Protein AF-A0A6N2EC19-F1 (afdb_monomer_lite)

Sequence (184 aa):
MAGMSASVASRMTTCVSGWARFDCTISSCHVCLATILARQAGVKVGLCNMWMLRVADLFFVVFHTAFVLFSITGFLFPRLRKANLIALLLTAASWFGLGLRYGLGFCPLTEWHWQVLHAMGERGLPRSYIQYLFERILGLSLPAASIDILVGVAFGLSLILSVSLNLRDYRRRKDSRPDSRHSD

Foldseek 3Di:
DDDDDDDDPDDPDDDPDPPPDPPPDPVVVVVVVVVVVVVVVVVVVVVVLLVVLVVLLVCLLVVVVVLLVCLLCQLVDPVRLVVSLVSLVVQVCQQVVCCVPVNRRDDVSVVVNVVSCVVVVDDDDDPAPVQVSCCVPVVDRDDRVVSSVVSVVSSVVSNVSSVVSVVVVVVVVVVPDPPPPPDD

pLDDT: mean 74.96, std 17.03, range [34.03, 93.25]

Radius of gyration: 32.18 Å; chains: 1; bounding box: 82×32×126 Å

Secondary structure (DSSP, 8-state):
-----------SSSSS--SS-----THHHHHHHHHHHHHHHHH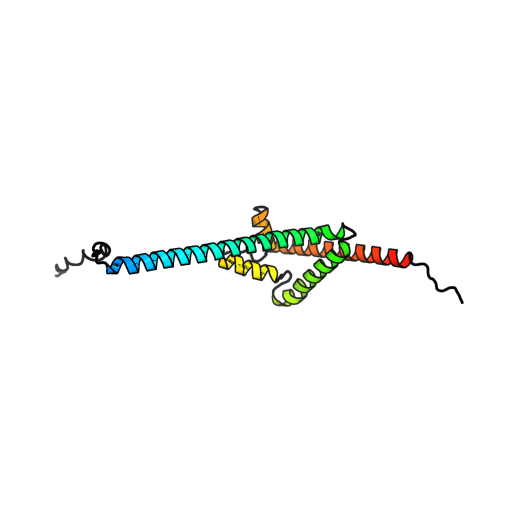HHHHHHHHHHHHHHHHHHHHHHHHHHHHHHTTTSTTTHHHHHHHHHHHHHHHHHTHHHH-TT--HHHHHHHHHHHHTT-----S-HHHHHHHHHH-----HHHHHHHHHHHHHHHHHHHHHHHHHHHHHHHHTS-------

Structure (mmCIF, N/CA/C/O backbone):
data_AF-A0A6N2EC19-F1
#
_entry.id   AF-A0A6N2EC19-F1
#
loop_
_atom_site.group_PDB
_atom_site.id
_atom_site.type_symbol
_atom_site.label_atom_id
_atom_site.label_alt_id
_atom_site.label_comp_id
_atom_site.label_asym_id
_atom_site.label_entity_id
_atom_site.label_seq_id
_atom_site.pdbx_PDB_ins_code
_atom_site.Cartn_x
_atom_site.Cartn_y
_atom_site.Cartn_z
_atom_site.occupancy
_a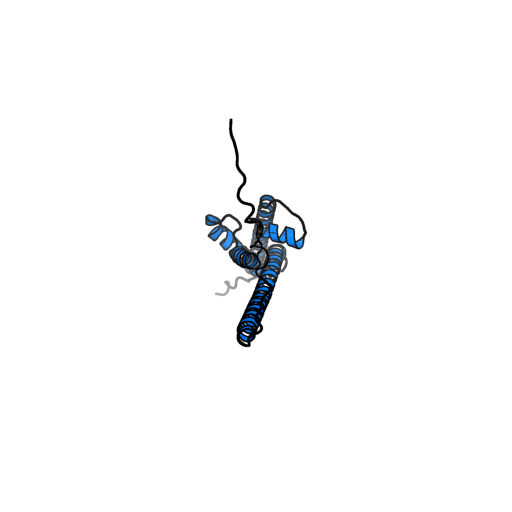tom_site.B_iso_or_equiv
_atom_site.auth_seq_id
_atom_site.auth_comp_id
_atom_site.auth_asym_id
_atom_site.auth_atom_id
_atom_site.pdbx_PDB_model_num
ATOM 1 N N . MET A 1 1 ? -29.731 16.813 77.861 1.00 37.16 1 MET A N 1
ATOM 2 C CA . MET A 1 1 ? -29.328 17.621 76.689 1.00 37.16 1 MET A CA 1
ATOM 3 C C . MET A 1 1 ? -29.469 16.706 75.479 1.00 37.16 1 MET A C 1
ATOM 5 O O . MET A 1 1 ? -28.730 15.741 75.400 1.00 37.16 1 MET A O 1
ATOM 9 N N . ALA A 1 2 ? -30.652 16.687 74.856 1.00 37.06 2 ALA A N 1
ATOM 10 C CA . ALA A 1 2 ? -30.967 17.417 73.613 1.00 37.06 2 ALA A CA 1
ATOM 11 C C . ALA A 1 2 ? -30.140 16.873 72.431 1.00 37.06 2 ALA A C 1
ATOM 13 O O . ALA A 1 2 ? -28.924 16.909 72.499 1.00 37.06 2 ALA A O 1
ATOM 14 N N . GLY A 1 3 ? -30.683 16.356 71.333 1.00 34.03 3 GLY A N 1
ATOM 15 C CA . GLY A 1 3 ? -32.045 16.247 70.815 1.00 34.03 3 GLY A CA 1
ATOM 16 C C . GLY A 1 3 ? -31.939 15.886 69.323 1.00 34.03 3 GLY A C 1
ATOM 17 O O . GLY A 1 3 ? -30.902 16.153 68.731 1.00 34.03 3 GLY A O 1
ATOM 18 N N . MET A 1 4 ? -32.972 15.260 68.749 1.00 41.53 4 MET A N 1
ATOM 19 C CA . MET A 1 4 ? -33.320 15.182 67.309 1.00 41.53 4 MET A CA 1
ATOM 20 C C . MET A 1 4 ? -34.495 14.190 67.214 1.00 41.53 4 MET A C 1
ATOM 22 O O . MET A 1 4 ? -34.303 12.983 67.192 1.00 41.53 4 MET A O 1
ATOM 26 N N . SER A 1 5 ? -35.708 14.609 67.573 1.00 43.50 5 SER A N 1
ATOM 27 C CA . SER A 1 5 ? -36.715 15.263 66.720 1.00 43.50 5 SER A CA 1
ATOM 28 C C . SER A 1 5 ? -37.176 14.398 65.542 1.00 43.50 5 SER A C 1
ATOM 30 O O . SER A 1 5 ? -36.499 14.268 64.525 1.00 43.50 5 SER A O 1
ATOM 32 N N . ALA A 1 6 ? -38.370 13.835 65.715 1.00 44.28 6 ALA A N 1
ATOM 33 C CA . ALA A 1 6 ? -39.206 13.282 64.668 1.00 44.28 6 ALA A CA 1
ATOM 34 C C . ALA A 1 6 ? -39.614 14.379 63.674 1.00 44.28 6 ALA A C 1
ATOM 36 O O . ALA A 1 6 ? -40.164 15.394 64.084 1.00 44.28 6 ALA A O 1
ATOM 37 N N . SER A 1 7 ? -39.394 14.159 62.380 1.00 42.06 7 SER A N 1
ATOM 38 C CA . SER A 1 7 ? -40.278 14.594 61.289 1.00 42.06 7 SER A CA 1
ATOM 39 C C . SER A 1 7 ? -39.705 14.087 59.963 1.00 42.06 7 SER A C 1
ATOM 41 O O . SER A 1 7 ? -38.501 13.893 59.833 1.00 42.06 7 SER A O 1
ATOM 43 N N . VAL A 1 8 ? -40.566 13.925 58.962 1.00 44.31 8 VAL A N 1
ATOM 44 C CA . VAL A 1 8 ? -40.273 13.467 57.589 1.00 44.31 8 VAL A CA 1
ATOM 45 C C . VAL A 1 8 ? -40.263 11.941 57.402 1.00 44.31 8 VAL A C 1
ATOM 47 O O . VAL A 1 8 ? -39.528 11.368 56.604 1.00 44.31 8 VAL A O 1
ATOM 50 N N . ALA A 1 9 ? -41.254 11.283 58.004 1.00 43.69 9 ALA A N 1
ATOM 51 C CA . ALA A 1 9 ? -42.070 10.364 57.215 1.00 43.69 9 ALA A CA 1
ATOM 52 C C . ALA A 1 9 ? -42.825 11.189 56.153 1.00 43.69 9 ALA A C 1
ATOM 54 O O . ALA A 1 9 ? -43.885 11.724 56.445 1.00 43.69 9 ALA A O 1
ATOM 55 N N . SER A 1 10 ? -42.228 11.397 54.973 1.00 42.97 10 SER A N 1
ATOM 56 C CA . SER A 1 10 ? -42.914 11.713 53.701 1.00 42.97 10 SER A CA 1
ATOM 57 C C . SER A 1 10 ? -41.879 12.062 52.625 1.00 42.97 10 SER A C 1
ATOM 59 O O . SER A 1 10 ? -41.574 13.230 52.378 1.00 42.97 10 SER A O 1
ATOM 61 N N . ARG A 1 11 ? -41.268 11.032 52.031 1.00 44.25 11 ARG A N 1
ATOM 62 C CA . ARG A 1 11 ? -40.767 11.046 50.638 1.00 44.25 11 ARG A CA 1
ATOM 63 C C . ARG A 1 11 ? -40.360 9.650 50.141 1.00 44.25 11 ARG A C 1
ATOM 65 O O . ARG A 1 11 ? -39.509 9.500 49.277 1.00 44.25 11 ARG A O 1
ATOM 72 N N . MET A 1 12 ? -41.018 8.616 50.665 1.00 37.81 12 MET A N 1
ATOM 73 C CA . MET A 1 12 ? -41.110 7.293 50.043 1.00 37.81 12 MET A CA 1
ATOM 74 C C . MET A 1 12 ? -42.408 7.240 49.239 1.00 37.81 12 MET A C 1
ATOM 76 O O . MET A 1 12 ? -43.388 6.667 49.693 1.00 37.81 12 MET A O 1
ATOM 80 N N . THR A 1 13 ? -42.463 7.920 48.096 1.00 46.59 13 THR A N 1
ATOM 81 C CA . THR A 1 13 ? -43.413 7.663 46.995 1.00 46.59 13 THR A CA 1
ATOM 82 C C . THR A 1 13 ? -43.159 8.695 45.901 1.00 46.59 13 THR A C 1
ATOM 84 O O . THR A 1 13 ? -42.931 9.857 46.211 1.00 46.59 13 THR A O 1
ATOM 87 N N . THR A 1 14 ? -43.241 8.277 44.635 1.00 39.91 14 THR A N 1
ATOM 88 C CA . THR A 1 14 ? -43.137 9.086 43.396 1.00 39.91 14 THR A CA 1
ATOM 89 C C . THR A 1 14 ? -41.746 9.238 42.760 1.00 39.91 14 THR A C 1
ATOM 91 O O . THR A 1 14 ? -41.245 10.335 42.581 1.00 39.91 14 THR A O 1
ATOM 94 N N . CYS A 1 15 ? -41.136 8.135 42.307 1.00 38.47 15 CYS A N 1
ATOM 95 C CA . CYS A 1 15 ? -40.379 8.196 41.038 1.00 38.47 15 CYS A CA 1
ATOM 96 C C . CYS A 1 15 ? -40.204 6.844 40.318 1.00 38.47 15 CYS A C 1
ATOM 98 O O . CYS A 1 15 ? -39.281 6.668 39.532 1.00 38.47 15 CYS A O 1
ATOM 100 N N . VAL A 1 16 ? -41.086 5.868 40.566 1.00 43.22 16 VAL A N 1
ATOM 101 C CA . VAL A 1 16 ? -41.108 4.586 39.835 1.00 43.22 16 VAL A CA 1
ATOM 102 C C . VAL A 1 16 ? -42.562 4.220 39.536 1.00 43.22 16 VAL A C 1
ATOM 104 O O . VAL A 1 16 ? -43.145 3.353 40.174 1.00 43.22 16 VAL A O 1
ATOM 107 N N . SER A 1 17 ? -43.207 4.993 38.661 1.00 39.81 17 SER A N 1
ATOM 108 C CA . SER A 1 17 ? -44.502 4.661 38.024 1.00 39.81 17 SER A CA 1
ATOM 109 C C . SER A 1 17 ? -44.943 5.787 37.078 1.00 39.81 17 SER A C 1
ATOM 111 O O . SER A 1 17 ? -46.038 6.323 37.172 1.00 39.81 17 SER A O 1
ATOM 113 N N . GLY A 1 18 ? -44.071 6.164 36.138 1.00 40.41 18 GLY A N 1
ATOM 114 C CA . GLY A 1 18 ? -44.413 7.081 35.039 1.00 40.41 18 GLY A CA 1
ATOM 115 C C . GLY A 1 18 ? -44.978 6.390 33.790 1.00 40.41 18 GLY A C 1
ATOM 116 O O . GLY A 1 18 ? -45.063 7.019 32.744 1.00 40.41 18 GLY A O 1
ATOM 117 N N . TRP A 1 19 ? -45.325 5.101 33.867 1.00 44.75 19 TRP A N 1
ATOM 118 C CA . TRP A 1 19 ? -45.779 4.290 32.729 1.00 44.75 19 TRP A CA 1
ATOM 119 C C . TRP A 1 19 ? -47.012 3.458 33.094 1.00 44.75 19 TRP A C 1
ATOM 121 O O . TRP A 1 19 ? -46.979 2.237 33.033 1.00 44.75 19 TRP A O 1
ATOM 131 N N . ALA A 1 20 ? -48.099 4.094 33.531 1.00 46.84 20 ALA A N 1
ATOM 132 C CA . ALA A 1 20 ? -49.385 3.401 33.669 1.00 46.84 20 ALA A CA 1
ATOM 133 C C . ALA A 1 20 ? -50.572 4.374 33.688 1.00 46.84 20 ALA A C 1
ATOM 135 O O . ALA A 1 20 ? -51.361 4.399 34.632 1.00 46.84 20 ALA A O 1
ATOM 136 N N . ARG A 1 21 ? -50.704 5.186 32.636 1.00 43.47 21 ARG A N 1
ATOM 137 C CA . ARG A 1 21 ? -52.016 5.642 32.157 1.00 43.47 21 ARG A CA 1
ATOM 138 C C . ARG A 1 21 ? -51.885 6.122 30.714 1.00 43.47 21 ARG A C 1
ATOM 140 O O . ARG A 1 21 ? -51.760 7.307 30.439 1.00 43.47 21 ARG A O 1
ATOM 147 N N . PHE A 1 22 ? -51.834 5.169 29.787 1.00 42.88 22 PHE A N 1
ATOM 148 C CA . PHE A 1 22 ? -52.154 5.472 28.398 1.00 42.88 22 PHE A CA 1
ATOM 149 C C . PHE A 1 22 ? -53.674 5.566 28.318 1.00 42.88 22 PHE A C 1
ATOM 151 O O . PHE A 1 22 ? -54.362 4.554 28.192 1.00 42.88 22 PHE A O 1
ATOM 158 N N . ASP A 1 23 ? -54.185 6.789 28.436 1.00 37.81 23 ASP A N 1
ATOM 159 C CA . ASP A 1 23 ? -55.506 7.117 27.927 1.00 37.81 23 ASP A CA 1
ATOM 160 C C . ASP A 1 23 ? -55.521 6.763 26.438 1.00 37.81 23 ASP A C 1
ATOM 162 O O . ASP A 1 23 ? -54.805 7.336 25.609 1.00 37.81 23 ASP A O 1
ATOM 166 N N . CYS A 1 24 ? -56.317 5.750 26.108 1.00 42.19 24 CYS A N 1
ATOM 167 C CA . CYS A 1 24 ? -56.581 5.310 24.750 1.00 42.19 24 CYS A CA 1
ATOM 168 C C . CYS A 1 24 ? -57.542 6.316 24.093 1.00 42.19 24 CYS A C 1
ATOM 170 O O . CYS A 1 24 ? -58.704 6.028 23.833 1.00 42.19 24 CYS A O 1
ATOM 172 N N . THR A 1 25 ? -57.075 7.547 23.884 1.00 43.31 25 THR A N 1
ATOM 173 C CA . THR A 1 25 ? -57.722 8.514 22.996 1.00 43.31 25 THR A CA 1
ATOM 174 C C . THR A 1 25 ? -57.092 8.395 21.612 1.00 43.31 25 THR A C 1
ATOM 176 O O . THR A 1 25 ? -55.881 8.240 21.464 1.00 43.31 25 THR A O 1
ATOM 179 N N . ILE A 1 26 ? -57.933 8.464 20.583 1.00 49.84 26 ILE A N 1
ATOM 180 C CA . ILE A 1 26 ? -57.642 8.310 19.143 1.00 49.84 26 ILE A CA 1
ATOM 181 C C . ILE A 1 26 ? -56.416 9.118 18.642 1.00 49.84 26 ILE A C 1
ATOM 183 O O . ILE A 1 26 ? -55.807 8.758 17.636 1.00 49.84 26 ILE A O 1
ATOM 187 N N . SER A 1 27 ? -55.975 10.142 19.382 1.00 47.22 27 SER A N 1
ATOM 188 C CA . SER A 1 27 ? -54.756 10.927 19.123 1.00 47.22 27 SER A CA 1
ATOM 189 C C . SER A 1 27 ? -53.442 10.131 19.293 1.00 47.22 27 SER A C 1
ATOM 191 O O . SER A 1 27 ? -52.461 10.361 18.582 1.00 47.22 27 SER A O 1
ATOM 193 N N . SER A 1 28 ? -53.426 9.119 20.167 1.00 51.62 28 SER A N 1
ATOM 194 C CA . SER A 1 28 ? -52.236 8.310 20.484 1.00 51.62 28 SER A CA 1
ATOM 195 C C . SER A 1 28 ? -51.822 7.353 19.356 1.00 51.62 28 SER A C 1
ATOM 197 O O . SER A 1 28 ? -50.663 6.941 19.290 1.00 51.62 28 SER A O 1
ATOM 199 N N . CYS A 1 29 ? -52.729 7.030 18.424 1.00 49.00 29 CYS A N 1
ATOM 200 C CA . CYS A 1 29 ? -52.423 6.156 17.286 1.00 49.00 29 CYS A CA 1
ATOM 201 C C . CYS A 1 29 ? -51.549 6.843 16.227 1.00 49.00 29 CYS A C 1
ATOM 203 O O . CYS A 1 29 ? -50.644 6.207 15.688 1.00 49.00 29 CYS A O 1
ATOM 205 N N . HIS A 1 30 ? -51.748 8.140 15.961 1.00 52.97 30 HIS A N 1
ATOM 206 C CA . HIS A 1 30 ? -50.947 8.864 14.964 1.00 52.97 30 HIS A CA 1
ATOM 207 C C . HIS A 1 30 ? -49.500 9.076 15.423 1.00 52.97 30 HIS A C 1
ATOM 209 O O . HIS A 1 30 ? -48.574 8.903 14.633 1.00 52.97 30 HIS A O 1
ATOM 215 N N . VAL A 1 31 ? -49.288 9.384 16.706 1.00 58.19 31 VAL A N 1
ATOM 216 C CA . VAL A 1 31 ? -47.938 9.558 17.269 1.00 58.19 31 VAL A CA 1
ATOM 217 C C . VAL A 1 31 ? -47.195 8.222 17.331 1.00 58.19 31 VAL A C 1
ATOM 219 O O . VAL A 1 31 ? -46.010 8.170 16.997 1.00 58.19 31 VAL A O 1
ATOM 222 N N . CYS A 1 32 ? -47.887 7.132 17.685 1.00 53.66 32 CYS A N 1
ATOM 223 C CA . CYS A 1 32 ? -47.310 5.787 17.723 1.00 53.66 32 CYS A CA 1
ATOM 224 C C . CYS A 1 32 ? -46.963 5.274 16.314 1.00 53.66 32 CYS A C 1
ATOM 226 O O . CYS A 1 32 ? -45.865 4.766 16.092 1.00 53.66 32 CYS A O 1
ATOM 228 N N . LEU A 1 33 ? -47.837 5.491 15.324 1.00 63.09 33 LEU A N 1
ATOM 229 C CA . LEU A 1 33 ? -47.556 5.124 13.935 1.00 63.09 33 LEU A CA 1
ATOM 230 C C . LEU A 1 33 ? -46.412 5.966 13.348 1.00 63.09 33 LEU A C 1
ATOM 232 O O . LEU A 1 33 ? -45.537 5.413 12.691 1.00 63.09 33 LEU A O 1
ATOM 236 N N . ALA A 1 34 ? -46.356 7.271 13.630 1.00 64.62 34 ALA A N 1
ATOM 237 C CA . ALA A 1 34 ? -45.267 8.138 13.179 1.00 64.62 34 ALA A CA 1
ATOM 238 C C . ALA A 1 34 ? -43.916 7.764 13.813 1.00 64.62 34 ALA A C 1
ATOM 240 O O . ALA A 1 34 ? -42.905 7.743 13.115 1.00 64.62 34 ALA A O 1
ATOM 241 N N . THR A 1 35 ? -43.880 7.398 15.100 1.00 64.25 35 THR A N 1
ATOM 242 C CA . THR A 1 35 ? -42.648 6.906 15.744 1.00 64.25 35 THR A CA 1
ATOM 243 C C . THR A 1 35 ? -42.247 5.525 15.241 1.00 64.25 35 THR A C 1
ATOM 245 O O . THR A 1 35 ? -41.063 5.302 15.010 1.00 64.25 35 THR A O 1
ATOM 248 N N . ILE A 1 36 ? -43.191 4.611 14.999 1.00 67.50 36 ILE A N 1
ATOM 249 C CA . ILE A 1 36 ? -42.891 3.304 14.401 1.00 67.50 36 ILE A CA 1
ATOM 250 C C . ILE A 1 36 ? -42.387 3.480 12.966 1.00 67.50 36 ILE A C 1
ATOM 252 O O . ILE A 1 36 ? -41.366 2.894 12.625 1.00 67.50 36 ILE A O 1
ATOM 256 N N . LEU A 1 37 ? -43.015 4.321 12.141 1.00 63.53 37 LEU A N 1
ATOM 257 C CA . LEU A 1 37 ? -42.570 4.601 10.772 1.00 63.53 37 LEU A CA 1
ATOM 258 C C . LEU A 1 37 ? -41.223 5.334 10.736 1.00 63.53 37 LEU A C 1
ATOM 260 O O . LEU A 1 37 ? -40.369 4.956 9.942 1.00 63.53 37 LEU A O 1
ATOM 264 N N . ALA A 1 38 ? -40.977 6.304 11.622 1.00 61.44 38 ALA A N 1
ATOM 265 C CA . ALA A 1 38 ? -39.676 6.967 11.750 1.00 61.44 38 ALA A CA 1
ATOM 266 C C . ALA A 1 38 ? -38.586 6.001 12.239 1.00 61.44 38 ALA A C 1
ATOM 268 O O . ALA A 1 38 ? -37.453 6.056 11.767 1.00 61.44 38 ALA A O 1
ATOM 269 N N . ARG A 1 39 ? -38.926 5.060 13.128 1.00 59.88 39 ARG A N 1
ATOM 270 C CA . ARG A 1 39 ? -38.011 4.008 13.590 1.00 59.88 39 ARG A CA 1
ATOM 271 C C . ARG A 1 39 ? -37.758 2.965 12.501 1.00 59.88 39 ARG A C 1
ATOM 273 O O . ARG A 1 39 ? -36.621 2.559 12.325 1.00 59.88 39 ARG A O 1
ATOM 280 N N . GLN A 1 40 ? -38.767 2.583 11.722 1.00 59.88 40 GLN A N 1
ATOM 281 C CA . GLN A 1 40 ? -38.637 1.688 10.563 1.00 59.88 40 GLN A CA 1
ATOM 282 C C . GLN A 1 40 ? -37.850 2.350 9.421 1.00 59.88 40 GLN A C 1
ATOM 284 O O . GLN A 1 40 ? -37.033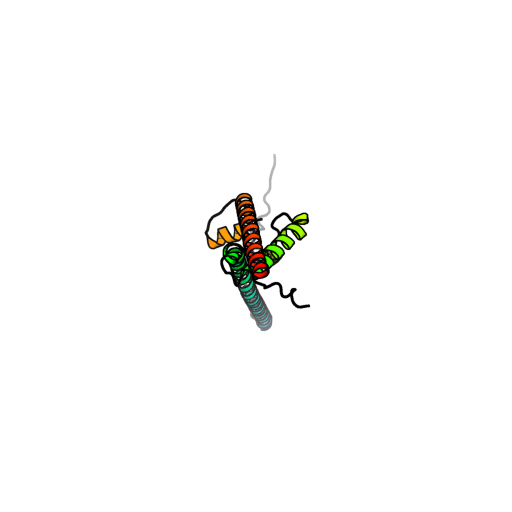 1.692 8.784 1.00 59.88 40 GLN A O 1
ATOM 289 N N . ALA A 1 41 ? -38.033 3.653 9.192 1.00 60.34 41 ALA A N 1
ATOM 290 C CA . ALA A 1 41 ? -37.246 4.442 8.249 1.00 60.34 41 ALA A CA 1
ATOM 291 C C . ALA A 1 41 ? -35.801 4.613 8.737 1.00 60.34 41 ALA A C 1
ATOM 293 O O . ALA A 1 41 ? -34.881 4.381 7.966 1.00 60.34 41 ALA A O 1
ATOM 294 N N . GLY A 1 42 ? -35.581 4.910 10.021 1.00 60.03 42 GLY A N 1
ATOM 295 C CA . GLY A 1 42 ? -34.247 4.975 10.626 1.00 60.03 42 GLY A CA 1
ATOM 296 C C . GLY A 1 42 ? -33.518 3.629 10.613 1.00 60.03 42 GLY A C 1
ATOM 297 O O . GLY A 1 42 ? -32.327 3.579 10.325 1.00 60.03 42 GLY A O 1
ATOM 298 N N . VAL A 1 43 ? -34.234 2.521 10.828 1.00 60.09 43 VAL A N 1
ATOM 299 C CA . VAL A 1 43 ? -33.696 1.156 10.710 1.00 60.09 43 VAL A CA 1
ATOM 300 C C . VAL A 1 43 ? -33.429 0.786 9.251 1.00 60.09 43 VAL A C 1
ATOM 302 O O . VAL A 1 43 ? -32.398 0.184 8.983 1.00 60.09 43 VAL A O 1
ATOM 305 N N . LYS A 1 44 ? -34.282 1.169 8.288 1.00 51.19 44 LYS A N 1
ATOM 306 C CA . LYS A 1 44 ? -34.034 0.949 6.849 1.00 51.19 44 LYS A CA 1
ATOM 307 C C . LYS A 1 44 ? -32.868 1.778 6.319 1.00 51.19 44 LYS A C 1
ATOM 309 O O . LYS A 1 44 ? -32.040 1.240 5.592 1.00 51.19 44 LYS A O 1
ATOM 314 N N . VAL A 1 45 ? -32.778 3.056 6.688 1.00 58.09 45 VAL A N 1
ATOM 315 C CA . VAL A 1 45 ? -31.647 3.931 6.340 1.00 58.09 45 VAL A CA 1
ATOM 316 C C . VAL A 1 45 ? -30.375 3.423 7.020 1.00 58.09 45 VAL A C 1
ATOM 318 O O . VAL A 1 45 ? -29.338 3.335 6.370 1.00 58.09 45 VAL A O 1
ATOM 321 N N . GLY A 1 46 ? -30.472 2.971 8.275 1.00 61.31 46 GLY A N 1
ATOM 322 C CA . GLY A 1 46 ? -29.402 2.266 8.975 1.00 61.31 46 GLY A CA 1
ATOM 323 C C . GLY A 1 46 ? -28.962 0.995 8.245 1.00 61.31 46 GLY A C 1
ATOM 324 O O . GLY A 1 46 ? -27.774 0.824 8.013 1.00 61.31 46 GLY A O 1
ATOM 325 N N . LEU A 1 47 ? -29.888 0.137 7.802 1.00 64.62 47 LEU A N 1
ATOM 326 C CA . LEU A 1 47 ? -29.565 -1.095 7.073 1.00 64.62 47 LEU A CA 1
ATOM 327 C C . LEU A 1 47 ? -28.938 -0.816 5.702 1.00 64.62 47 LEU A C 1
ATOM 329 O O . LEU A 1 47 ? -27.941 -1.445 5.368 1.00 64.62 47 LEU A O 1
ATOM 333 N N . CYS A 1 48 ? -29.488 0.112 4.911 1.00 64.81 48 CYS A N 1
ATOM 334 C CA . CYS A 1 48 ? -28.938 0.467 3.596 1.00 64.81 48 CYS A CA 1
ATOM 335 C C . CYS A 1 48 ? -27.535 1.070 3.719 1.00 64.81 48 CYS A C 1
ATOM 337 O O . CYS A 1 48 ? -26.637 0.705 2.962 1.00 64.81 48 CYS A O 1
ATOM 339 N N . ASN A 1 49 ? -27.331 1.940 4.713 1.00 75.00 49 ASN A N 1
ATOM 340 C CA . ASN A 1 49 ? -26.016 2.487 5.019 1.00 75.00 49 ASN A CA 1
ATOM 341 C C . ASN A 1 49 ? -25.048 1.376 5.455 1.00 75.00 49 ASN A C 1
ATOM 343 O O . ASN A 1 49 ? -23.943 1.275 4.936 1.00 75.00 49 ASN A O 1
ATOM 347 N N . MET A 1 50 ? -25.490 0.465 6.325 1.00 75.31 50 MET A N 1
ATOM 348 C CA . MET A 1 50 ? -24.668 -0.656 6.788 1.00 75.31 50 MET A CA 1
ATOM 349 C C . MET A 1 50 ? -24.283 -1.614 5.656 1.00 75.31 50 MET A C 1
ATOM 351 O O . MET A 1 50 ? -23.129 -2.026 5.592 1.00 75.31 50 MET A O 1
ATOM 355 N N . TRP A 1 51 ? -25.194 -1.943 4.734 1.00 82.00 51 TRP A N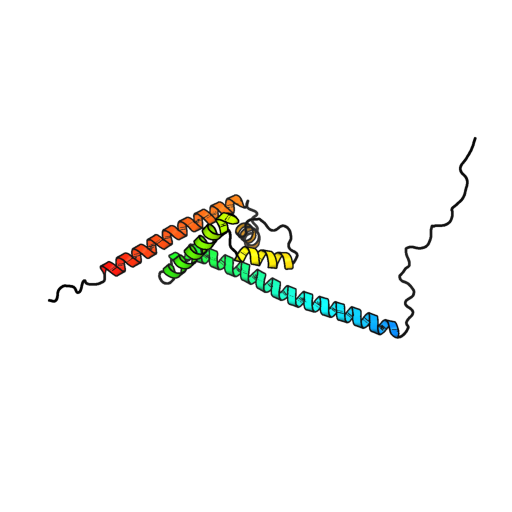 1
ATOM 356 C CA . TRP A 1 51 ? -24.871 -2.766 3.562 1.00 82.00 51 TRP A CA 1
ATOM 357 C C . TRP A 1 51 ? -23.833 -2.094 2.663 1.00 82.00 51 TRP A C 1
ATOM 359 O O . TRP A 1 51 ? -22.874 -2.744 2.252 1.00 82.00 51 TRP A O 1
ATOM 369 N N . MET A 1 52 ? -23.979 -0.794 2.403 1.00 82.62 52 MET A N 1
ATOM 370 C CA . MET A 1 52 ? -23.032 -0.046 1.576 1.00 82.62 52 MET A CA 1
ATOM 371 C C . MET A 1 52 ? -21.646 0.041 2.233 1.00 82.62 52 MET A C 1
ATOM 373 O O . MET A 1 52 ? -20.637 -0.197 1.570 1.00 82.62 52 MET A O 1
ATOM 377 N N . LEU A 1 53 ? -21.593 0.292 3.545 1.00 84.56 53 LEU A N 1
ATOM 378 C CA . LEU A 1 53 ? -20.349 0.313 4.320 1.00 84.56 53 LEU A CA 1
ATOM 379 C C . LEU A 1 53 ? -19.668 -1.061 4.354 1.00 84.56 53 LEU A C 1
ATOM 381 O O . LEU A 1 53 ? -18.454 -1.142 4.197 1.00 84.56 53 LEU A O 1
ATOM 385 N N . ARG A 1 54 ? -20.436 -2.152 4.474 1.00 85.88 54 ARG A N 1
ATOM 386 C CA . ARG A 1 54 ? -19.899 -3.523 4.417 1.00 85.88 54 ARG A CA 1
ATOM 387 C C . ARG A 1 54 ? -19.315 -3.871 3.052 1.00 85.88 54 ARG A C 1
ATOM 389 O O . ARG A 1 54 ? -18.275 -4.518 2.982 1.00 85.88 54 ARG A O 1
ATOM 396 N N . VAL A 1 55 ? -19.974 -3.457 1.969 1.00 89.31 55 VAL A N 1
ATOM 397 C CA . VAL A 1 55 ? -19.445 -3.645 0.609 1.00 89.31 55 VAL A CA 1
ATOM 398 C C . VAL A 1 55 ? -18.165 -2.833 0.419 1.00 89.31 55 VAL A C 1
ATOM 400 O O . VAL A 1 55 ? -17.209 -3.348 -0.156 1.00 89.31 55 VAL A O 1
ATOM 403 N N . ALA A 1 56 ? -18.117 -1.602 0.934 1.00 88.69 56 ALA A N 1
ATOM 404 C CA . ALA A 1 56 ? -16.919 -0.772 0.890 1.00 88.69 56 ALA A CA 1
ATOM 405 C C . ALA A 1 56 ? -15.756 -1.400 1.678 1.00 88.69 56 ALA A C 1
ATOM 407 O O . ALA A 1 56 ? -14.658 -1.513 1.140 1.00 88.69 56 ALA A O 1
ATOM 408 N N . ASP A 1 57 ? -15.998 -1.876 2.901 1.00 89.69 57 ASP A N 1
ATOM 409 C CA . ASP A 1 57 ? -15.012 -2.602 3.714 1.00 89.69 57 ASP A CA 1
ATOM 410 C C . ASP A 1 57 ? -14.459 -3.834 2.976 1.00 89.69 57 ASP A C 1
ATOM 412 O O . ASP A 1 57 ? -13.245 -3.975 2.808 1.00 89.69 57 ASP A O 1
ATOM 416 N N . LEU A 1 58 ? -15.342 -4.681 2.430 1.00 89.75 58 LEU A N 1
ATOM 417 C CA . LEU A 1 58 ? -14.932 -5.849 1.647 1.00 89.75 58 LEU A CA 1
ATOM 418 C C . LEU A 1 58 ? -14.104 -5.450 0.421 1.00 89.75 58 LEU A C 1
ATOM 420 O O . LEU A 1 58 ? -13.072 -6.064 0.148 1.00 89.75 58 LEU A O 1
ATOM 424 N N . PHE A 1 59 ? -14.537 -4.419 -0.306 1.00 91.62 59 PHE A N 1
ATOM 425 C CA . PHE A 1 59 ? -13.809 -3.898 -1.455 1.00 91.62 59 PHE A CA 1
ATOM 426 C C . PHE A 1 59 ? -12.399 -3.460 -1.058 1.00 91.62 59 PHE A C 1
ATOM 428 O O . PHE A 1 59 ? -11.443 -3.883 -1.703 1.00 91.62 59 PHE A O 1
ATOM 435 N N . PHE A 1 60 ? -12.242 -2.677 0.012 1.00 90.19 60 PHE A N 1
ATOM 436 C CA . PHE A 1 60 ? -10.926 -2.211 0.443 1.00 90.19 60 PHE A CA 1
ATOM 437 C C . PHE A 1 60 ? -10.024 -3.359 0.887 1.00 90.19 60 PHE A C 1
ATOM 439 O O . PHE A 1 60 ? -8.856 -3.374 0.500 1.00 90.19 60 PHE A O 1
ATOM 446 N N . VAL A 1 61 ? -10.542 -4.330 1.643 1.00 90.19 61 VAL A N 1
ATOM 447 C CA . VAL A 1 61 ? -9.774 -5.509 2.074 1.00 90.19 61 VAL A CA 1
ATOM 448 C C . VAL A 1 61 ? -9.313 -6.332 0.870 1.00 90.19 61 VAL A C 1
ATOM 450 O O . VAL A 1 61 ? -8.122 -6.631 0.750 1.00 90.19 61 VAL A O 1
ATOM 453 N N . VAL A 1 62 ? -10.223 -6.670 -0.048 1.00 91.56 62 VAL A N 1
ATOM 454 C CA . VAL A 1 62 ? -9.902 -7.473 -1.240 1.00 91.56 62 VAL A CA 1
ATOM 455 C C . VAL A 1 62 ? -8.947 -6.717 -2.156 1.00 91.56 62 VAL A C 1
ATOM 457 O O . VAL A 1 62 ? -7.946 -7.282 -2.592 1.00 91.56 62 VAL A O 1
ATOM 460 N N . PHE A 1 63 ? -9.216 -5.436 -2.413 1.00 91.38 63 PHE A N 1
ATOM 461 C CA . PHE A 1 63 ? -8.389 -4.598 -3.271 1.00 91.38 63 PHE A CA 1
ATOM 462 C C . PHE A 1 63 ? -6.967 -4.469 -2.726 1.00 91.38 63 PHE A C 1
ATOM 464 O O . PHE A 1 63 ? -6.018 -4.727 -3.462 1.00 91.38 63 PHE A O 1
ATOM 471 N N . HIS A 1 64 ? -6.795 -4.134 -1.443 1.00 89.50 64 HIS A N 1
ATOM 472 C CA . HIS A 1 64 ? -5.458 -4.021 -0.861 1.00 89.50 64 HIS A CA 1
ATOM 473 C C . HIS A 1 64 ? -4.731 -5.362 -0.831 1.00 89.50 64 HIS A C 1
ATOM 475 O O . HIS A 1 64 ? -3.553 -5.414 -1.173 1.00 89.50 64 HIS A O 1
ATOM 481 N N . THR A 1 65 ? -5.417 -6.453 -0.479 1.00 89.88 65 THR A N 1
ATOM 482 C CA . THR A 1 65 ? -4.805 -7.790 -0.475 1.00 89.88 65 THR A CA 1
ATOM 483 C C . THR A 1 65 ? -4.330 -8.166 -1.878 1.00 89.88 65 THR A C 1
ATOM 485 O O . THR A 1 65 ? -3.176 -8.553 -2.065 1.00 89.88 65 THR A O 1
ATOM 488 N N . ALA A 1 66 ? -5.184 -7.985 -2.888 1.00 92.00 66 ALA A N 1
ATOM 489 C CA . ALA A 1 66 ? -4.836 -8.230 -4.281 1.00 92.00 66 ALA A CA 1
ATOM 490 C C . ALA A 1 66 ? -3.693 -7.320 -4.751 1.00 92.00 66 ALA A C 1
ATOM 492 O O . ALA A 1 66 ? -2.798 -7.784 -5.451 1.00 92.00 66 ALA A O 1
ATOM 493 N N . PHE A 1 67 ? -3.681 -6.052 -4.336 1.00 91.00 67 PHE A N 1
ATOM 494 C CA . PHE A 1 67 ? -2.632 -5.096 -4.680 1.00 91.00 67 PHE A CA 1
ATOM 495 C C . PHE A 1 67 ? -1.275 -5.462 -4.067 1.00 91.00 67 PHE A C 1
ATOM 497 O O . PHE A 1 67 ? -0.254 -5.381 -4.750 1.00 91.00 67 PHE A O 1
ATOM 504 N N . VAL A 1 68 ? -1.245 -5.917 -2.811 1.00 89.12 68 VAL A N 1
ATOM 505 C CA . VAL A 1 68 ? -0.023 -6.402 -2.147 1.00 89.12 68 VAL A CA 1
ATOM 506 C C . VAL A 1 68 ? 0.494 -7.663 -2.838 1.00 89.12 68 VAL A C 1
ATOM 508 O O . VAL A 1 68 ? 1.671 -7.733 -3.193 1.00 89.12 68 VAL A O 1
ATOM 511 N N . LEU A 1 69 ? -0.383 -8.635 -3.108 1.00 90.25 69 LEU A N 1
ATOM 512 C CA . LEU A 1 69 ? -0.011 -9.853 -3.835 1.00 90.25 69 LEU A CA 1
ATOM 513 C C . LEU A 1 69 ? 0.499 -9.533 -5.240 1.00 90.25 69 LEU A C 1
ATOM 515 O O . LEU A 1 69 ? 1.532 -10.061 -5.655 1.00 90.25 69 LEU A O 1
ATOM 519 N N . PHE A 1 70 ? -0.179 -8.636 -5.956 1.00 91.38 70 PHE A N 1
ATOM 520 C CA . PHE A 1 70 ? 0.253 -8.158 -7.263 1.00 91.38 70 PHE A CA 1
ATOM 521 C C . PHE A 1 70 ? 1.613 -7.468 -7.180 1.00 91.38 70 PHE A C 1
ATOM 523 O O . PHE A 1 70 ? 2.477 -7.757 -7.995 1.00 91.38 70 PHE A O 1
ATOM 530 N N . SER A 1 71 ? 1.850 -6.643 -6.161 1.00 89.44 71 SER A N 1
ATOM 531 C CA . SER A 1 71 ? 3.133 -5.967 -5.967 1.00 89.44 71 SER A CA 1
ATOM 532 C C . SER A 1 71 ? 4.278 -6.954 -5.743 1.00 89.44 71 SER A C 1
ATOM 534 O O . SER A 1 71 ? 5.377 -6.720 -6.233 1.00 89.44 71 SER A O 1
ATOM 536 N N . ILE A 1 72 ? 4.051 -8.069 -5.040 1.00 88.56 72 ILE A N 1
ATOM 537 C CA . ILE A 1 72 ? 5.092 -9.069 -4.740 1.00 88.56 72 ILE A CA 1
ATOM 538 C C . ILE A 1 72 ? 5.257 -10.093 -5.873 1.00 88.56 72 ILE A C 1
ATOM 540 O O . ILE A 1 72 ? 6.344 -10.618 -6.064 1.00 88.56 72 ILE A O 1
ATOM 544 N N . THR A 1 73 ? 4.213 -10.398 -6.644 1.00 90.06 73 THR A N 1
ATOM 545 C CA . THR A 1 73 ? 4.254 -11.471 -7.664 1.00 90.06 73 THR A CA 1
ATOM 546 C C . THR A 1 73 ? 4.219 -10.958 -9.105 1.00 90.06 73 THR A C 1
ATOM 548 O O . THR A 1 73 ? 4.577 -11.678 -10.039 1.00 90.06 73 THR A O 1
ATOM 551 N N . GLY A 1 74 ? 3.843 -9.698 -9.319 1.00 84.25 74 GLY A N 1
ATOM 552 C CA . GLY A 1 74 ? 3.578 -9.112 -10.632 1.00 84.25 74 GLY A CA 1
ATOM 553 C C . GLY A 1 74 ? 4.804 -9.018 -11.539 1.00 84.25 74 GLY A C 1
ATOM 554 O O . GLY A 1 74 ? 4.662 -9.017 -12.762 1.00 84.25 74 GLY A O 1
ATOM 555 N N . PHE A 1 75 ? 6.018 -9.013 -10.978 1.00 83.75 75 PHE A N 1
ATOM 556 C CA . PHE A 1 75 ? 7.257 -9.039 -11.764 1.00 83.75 75 PHE A CA 1
ATOM 557 C C . PHE A 1 75 ? 7.506 -10.390 -12.459 1.00 83.75 75 PHE A C 1
ATOM 559 O O . PHE A 1 75 ? 8.229 -10.446 -13.463 1.00 83.75 75 PHE A O 1
ATOM 566 N N . LEU A 1 76 ? 6.907 -11.478 -11.957 1.00 86.56 76 LEU A N 1
ATOM 567 C CA . LEU A 1 76 ? 7.111 -12.825 -12.490 1.00 86.56 76 LEU A CA 1
ATOM 568 C C . LEU A 1 76 ? 6.504 -12.963 -13.894 1.00 86.56 76 LEU A C 1
ATOM 570 O O . LEU A 1 76 ? 7.102 -13.571 -14.784 1.00 86.56 76 LEU A O 1
ATOM 574 N N . PHE A 1 77 ? 5.358 -12.321 -14.128 1.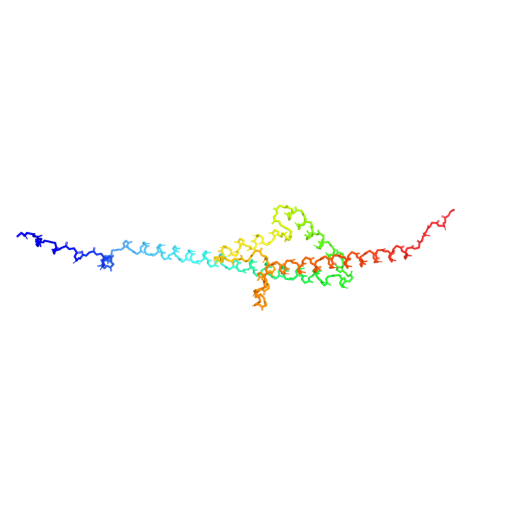00 86.25 77 PHE A N 1
ATOM 575 C CA . PHE A 1 77 ? 4.640 -12.397 -15.395 1.00 86.25 77 PHE A CA 1
ATOM 576 C C . PHE A 1 77 ? 5.144 -11.346 -16.396 1.00 86.25 77 PHE A C 1
ATOM 578 O O . PHE A 1 77 ? 4.932 -10.150 -16.188 1.00 86.25 77 PHE A O 1
ATOM 585 N N . PRO A 1 78 ? 5.719 -11.739 -17.550 1.00 79.88 78 PRO A N 1
ATOM 586 C CA . PRO A 1 78 ? 6.296 -10.794 -18.511 1.00 79.88 78 PRO A CA 1
ATOM 587 C C . PRO A 1 78 ? 5.283 -9.793 -19.087 1.00 79.88 78 PRO A C 1
ATOM 589 O O . PRO A 1 78 ? 5.657 -8.668 -19.409 1.00 79.88 78 PRO A O 1
ATOM 592 N N . ARG A 1 79 ? 3.995 -10.163 -19.174 1.00 85.38 79 ARG A N 1
ATOM 593 C CA . ARG A 1 79 ? 2.918 -9.250 -19.602 1.00 85.38 79 ARG A CA 1
ATOM 594 C C . ARG A 1 79 ? 2.595 -8.179 -18.556 1.00 85.38 79 ARG A C 1
ATOM 596 O O . ARG A 1 79 ? 2.216 -7.075 -18.926 1.00 85.38 79 ARG A O 1
ATOM 603 N N . LEU A 1 80 ? 2.767 -8.494 -17.271 1.00 87.56 80 LEU A N 1
ATOM 604 C CA . LEU A 1 80 ? 2.413 -7.614 -16.155 1.00 87.56 80 LEU A CA 1
ATOM 605 C C . LEU A 1 80 ? 3.606 -6.812 -15.624 1.00 87.56 80 LEU A C 1
ATOM 607 O O . LEU A 1 80 ? 3.379 -5.857 -14.898 1.00 87.56 80 LEU A O 1
ATOM 611 N N . ARG A 1 81 ? 4.852 -7.102 -16.030 1.00 86.44 81 ARG A N 1
ATOM 612 C CA . ARG A 1 81 ? 6.066 -6.390 -15.564 1.00 86.44 81 ARG A CA 1
ATOM 613 C C . ARG A 1 81 ? 5.955 -4.867 -15.616 1.00 86.44 81 ARG A C 1
ATOM 615 O O . ARG A 1 81 ? 6.264 -4.198 -14.635 1.00 86.44 81 ARG A O 1
ATOM 622 N N . LYS A 1 82 ? 5.481 -4.311 -16.738 1.00 87.75 82 LYS A N 1
ATOM 623 C CA . LYS A 1 82 ? 5.297 -2.855 -16.878 1.00 87.75 82 LYS A CA 1
ATOM 624 C C . LYS A 1 82 ? 4.215 -2.322 -15.938 1.00 87.75 82 LYS A C 1
ATOM 626 O O . LYS A 1 82 ? 4.429 -1.299 -15.300 1.00 87.75 82 LYS A O 1
ATOM 631 N N . ALA A 1 83 ? 3.086 -3.023 -15.832 1.00 91.12 83 ALA A N 1
ATOM 632 C CA . ALA A 1 83 ? 2.000 -2.648 -14.929 1.00 91.12 83 ALA A CA 1
ATOM 633 C C . ALA A 1 83 ? 2.434 -2.738 -13.456 1.00 91.12 83 ALA A C 1
ATOM 635 O O . ALA A 1 83 ? 2.154 -1.827 -12.685 1.00 91.12 83 ALA A O 1
ATOM 636 N N . ASN A 1 84 ? 3.188 -3.777 -13.089 1.00 92.31 84 ASN A N 1
ATOM 637 C CA . ASN A 1 84 ? 3.771 -3.947 -11.763 1.00 92.31 84 ASN A CA 1
ATOM 638 C C . ASN A 1 84 ? 4.722 -2.797 -11.424 1.00 92.31 84 ASN A C 1
ATOM 640 O O . ASN A 1 84 ? 4.625 -2.211 -10.354 1.00 92.31 84 ASN A O 1
ATOM 644 N N . LEU A 1 85 ? 5.604 -2.415 -12.353 1.00 91.31 85 LEU A N 1
ATOM 645 C CA . LEU A 1 85 ? 6.489 -1.270 -12.151 1.00 91.31 85 LEU A CA 1
ATOM 646 C C . LEU A 1 85 ? 5.705 0.037 -11.959 1.00 91.31 85 LEU A C 1
ATOM 648 O O . LEU A 1 85 ? 6.017 0.788 -11.044 1.00 91.31 85 LEU A O 1
ATOM 652 N N . ILE A 1 86 ? 4.674 0.295 -12.771 1.00 92.94 86 ILE A N 1
ATOM 653 C CA . ILE A 1 86 ? 3.818 1.484 -12.618 1.00 92.94 86 ILE A CA 1
ATOM 654 C C . ILE A 1 86 ? 3.124 1.480 -11.249 1.00 92.94 86 ILE A C 1
ATOM 656 O O . ILE A 1 86 ? 3.136 2.497 -10.563 1.00 92.94 86 ILE A O 1
ATOM 660 N N . ALA A 1 87 ? 2.566 0.344 -10.826 1.00 91.31 87 ALA A N 1
ATOM 661 C CA . ALA A 1 87 ? 1.915 0.201 -9.525 1.00 91.31 87 ALA A CA 1
ATOM 662 C C . ALA A 1 87 ? 2.885 0.455 -8.358 1.00 91.31 87 ALA A C 1
ATOM 664 O O . ALA A 1 87 ? 2.565 1.208 -7.435 1.00 91.31 87 ALA A O 1
ATOM 665 N N . LEU A 1 88 ? 4.095 -0.108 -8.421 1.00 91.19 88 LEU A N 1
ATOM 666 C CA . LEU A 1 88 ? 5.132 0.120 -7.416 1.00 91.19 88 LEU A CA 1
ATOM 667 C C . LEU A 1 88 ? 5.580 1.587 -7.402 1.00 91.19 88 LEU A C 1
ATOM 669 O O . LEU A 1 88 ? 5.730 2.163 -6.333 1.00 91.19 88 LEU A O 1
ATOM 673 N N . LEU A 1 89 ? 5.728 2.231 -8.561 1.00 91.75 89 LEU A N 1
ATOM 674 C CA . LEU A 1 89 ? 6.081 3.652 -8.633 1.00 91.75 89 LEU A CA 1
ATOM 675 C C . LEU A 1 89 ? 4.972 4.564 -8.099 1.00 91.75 89 LEU A C 1
ATOM 677 O O . LEU A 1 89 ? 5.280 5.521 -7.399 1.00 91.75 89 LEU A O 1
ATOM 681 N N . LEU A 1 90 ? 3.700 4.264 -8.372 1.00 89.88 90 LEU A N 1
ATOM 682 C CA . LEU A 1 90 ? 2.561 4.977 -7.780 1.00 89.88 90 LEU A CA 1
ATOM 683 C C . LEU A 1 90 ? 2.549 4.833 -6.255 1.00 89.88 90 LEU A C 1
ATOM 685 O O . LEU A 1 90 ? 2.341 5.810 -5.539 1.00 89.88 90 LEU A O 1
ATOM 689 N N . THR A 1 91 ? 2.831 3.628 -5.758 1.00 89.06 91 THR A N 1
ATOM 690 C CA . THR A 1 91 ? 2.942 3.369 -4.317 1.00 89.06 91 THR A CA 1
ATOM 691 C C . THR A 1 91 ? 4.101 4.150 -3.711 1.00 89.06 91 THR A C 1
ATOM 693 O O . THR A 1 91 ? 3.911 4.852 -2.724 1.00 89.06 91 THR A O 1
ATOM 696 N N . ALA A 1 92 ? 5.279 4.104 -4.340 1.00 88.69 92 ALA A N 1
ATOM 697 C CA . ALA A 1 92 ? 6.439 4.882 -3.926 1.00 88.69 92 ALA A CA 1
ATOM 698 C C . ALA A 1 92 ? 6.121 6.384 -3.944 1.00 88.69 92 ALA A C 1
ATOM 700 O O . ALA A 1 92 ? 6.422 7.081 -2.984 1.00 88.69 92 ALA A O 1
ATOM 701 N N . ALA A 1 93 ? 5.448 6.889 -4.977 1.00 87.94 93 ALA A N 1
ATOM 702 C CA . ALA A 1 93 ? 5.039 8.286 -5.051 1.00 87.94 93 ALA A CA 1
ATOM 703 C C . ALA A 1 93 ? 4.081 8.669 -3.910 1.00 87.94 93 ALA A C 1
ATOM 705 O O . ALA A 1 93 ? 4.250 9.730 -3.318 1.00 87.94 93 ALA A O 1
ATOM 706 N N . SER A 1 94 ? 3.131 7.804 -3.539 1.00 84.56 94 SER A N 1
ATOM 707 C CA . SER A 1 94 ? 2.277 8.027 -2.363 1.00 84.56 94 SER A CA 1
ATOM 708 C C . SER A 1 94 ? 3.093 8.030 -1.068 1.00 84.56 94 SER A C 1
ATOM 710 O O . SER A 1 94 ? 2.961 8.933 -0.245 1.00 84.56 94 SER A O 1
ATOM 712 N N . TRP A 1 95 ? 3.974 7.046 -0.899 1.00 83.19 95 TRP A N 1
ATOM 713 C CA . TRP A 1 95 ? 4.754 6.855 0.320 1.00 83.19 95 TRP A CA 1
ATOM 714 C C . TRP A 1 95 ? 5.807 7.939 0.530 1.00 83.19 95 TRP A C 1
ATOM 716 O O . TRP A 1 95 ? 5.974 8.412 1.645 1.00 83.19 95 TRP A O 1
ATOM 726 N N . PHE A 1 96 ? 6.517 8.352 -0.515 1.00 82.06 96 PHE A N 1
ATOM 727 C CA . PHE A 1 96 ? 7.527 9.404 -0.428 1.00 82.06 96 PHE A CA 1
ATOM 728 C C . PHE A 1 96 ? 6.907 10.797 -0.566 1.00 82.06 96 PHE A C 1
ATOM 730 O O . PHE A 1 96 ? 7.362 11.724 0.087 1.00 82.06 96 PHE A O 1
ATOM 737 N N . GLY A 1 97 ? 5.847 10.959 -1.361 1.00 80.81 97 GLY A N 1
ATOM 738 C CA . GLY A 1 97 ? 5.161 12.241 -1.523 1.00 80.81 97 GLY A CA 1
ATOM 739 C C . GLY A 1 97 ? 4.370 12.634 -0.278 1.00 80.81 97 GLY A C 1
ATOM 740 O O . GLY A 1 97 ? 4.634 13.672 0.324 1.00 80.81 97 GLY A O 1
ATOM 741 N N . LEU A 1 98 ? 3.418 11.793 0.143 1.00 73.06 98 LEU A N 1
ATOM 742 C CA . LEU A 1 98 ? 2.590 12.067 1.322 1.00 73.06 98 LEU A CA 1
ATOM 743 C C . LEU A 1 98 ? 3.257 11.612 2.623 1.00 73.06 98 LEU A C 1
ATOM 745 O O . LEU A 1 98 ? 3.044 12.224 3.671 1.00 73.06 98 LEU A O 1
ATOM 749 N N . GLY A 1 99 ? 4.092 10.573 2.589 1.00 69.25 99 GLY A N 1
ATOM 750 C CA . GLY A 1 99 ? 4.721 10.070 3.810 1.00 69.25 99 GLY A CA 1
ATOM 751 C C . GLY A 1 99 ? 5.794 10.983 4.400 1.00 69.25 99 GLY A C 1
ATOM 752 O O . GLY A 1 99 ? 6.070 10.870 5.591 1.00 69.25 99 GLY A O 1
ATOM 753 N N . LEU A 1 100 ? 6.309 11.970 3.656 1.00 70.88 100 LEU A N 1
ATOM 754 C CA . LEU A 1 100 ? 7.115 13.049 4.248 1.00 70.88 100 LEU A CA 1
ATOM 755 C C . LEU A 1 100 ? 6.328 13.875 5.282 1.00 70.88 100 LEU A C 1
ATOM 757 O O . LEU A 1 100 ? 6.928 14.464 6.178 1.00 70.88 100 LEU A O 1
ATOM 761 N N . ARG A 1 101 ? 4.991 13.913 5.183 1.00 65.94 101 ARG A N 1
ATOM 762 C CA . ARG A 1 101 ? 4.109 14.645 6.107 1.00 65.94 101 ARG A CA 1
ATOM 763 C C . ARG A 1 101 ? 3.405 13.726 7.111 1.00 65.94 101 ARG A C 1
ATOM 765 O O . ARG A 1 101 ? 3.239 14.123 8.259 1.00 65.94 101 ARG A O 1
ATOM 772 N N . TYR A 1 102 ? 3.002 12.528 6.684 1.00 65.88 102 TYR A N 1
ATOM 773 C CA . TYR A 1 102 ? 2.148 11.616 7.465 1.00 65.88 102 TYR A CA 1
ATOM 774 C C . TYR A 1 102 ? 2.868 10.356 7.988 1.00 65.88 102 TYR A C 1
ATOM 776 O O . TYR A 1 102 ? 2.316 9.640 8.821 1.00 65.88 102 TYR A O 1
ATOM 784 N N . GLY A 1 103 ? 4.109 10.111 7.555 1.00 69.50 103 GLY A N 1
ATOM 785 C CA . GLY A 1 103 ? 4.915 8.931 7.889 1.00 69.50 103 GLY A CA 1
ATOM 786 C C . GLY A 1 103 ? 5.198 8.042 6.672 1.00 69.50 103 GLY A C 1
ATOM 787 O O . GLY A 1 103 ? 4.352 7.885 5.789 1.00 69.50 103 GLY A O 1
ATOM 788 N N . LEU A 1 104 ? 6.398 7.450 6.619 1.00 66.19 104 LEU A N 1
ATOM 789 C CA . LEU A 1 104 ? 6.771 6.473 5.589 1.00 66.19 104 LEU A CA 1
ATOM 790 C C . LEU A 1 104 ? 5.765 5.316 5.602 1.00 66.19 104 LEU A C 1
ATOM 792 O O . LEU A 1 104 ? 5.561 4.706 6.647 1.00 66.19 104 LEU A O 1
ATOM 796 N N . GLY A 1 105 ? 5.131 5.032 4.463 1.00 69.00 105 GLY A N 1
ATOM 797 C CA . GLY A 1 105 ? 4.088 4.003 4.389 1.00 69.00 105 GLY A CA 1
ATOM 798 C C . GLY A 1 105 ? 2.668 4.513 4.144 1.00 69.00 105 GLY A C 1
ATOM 799 O O . GLY A 1 105 ? 1.758 3.705 3.974 1.00 69.00 105 GLY A O 1
ATOM 800 N N . PHE A 1 106 ? 2.447 5.832 4.132 1.00 75.69 106 PHE A N 1
ATOM 801 C CA . PHE A 1 106 ? 1.092 6.377 4.034 1.00 75.69 106 PHE A CA 1
ATOM 802 C C . PHE A 1 106 ? 0.417 6.091 2.677 1.00 75.69 106 PHE A C 1
ATOM 804 O O . PHE A 1 106 ? 0.952 6.392 1.602 1.00 75.69 106 PHE A O 1
ATOM 811 N N . CYS A 1 107 ? -0.805 5.556 2.743 1.00 80.50 107 CYS A N 1
ATOM 812 C CA . CYS A 1 107 ? -1.675 5.289 1.602 1.00 80.50 107 CYS A CA 1
ATOM 813 C C . CYS A 1 107 ? -3.015 6.030 1.785 1.00 80.50 107 CYS A C 1
ATOM 815 O O . CYS A 1 107 ? -3.698 5.786 2.779 1.00 80.50 107 CYS A O 1
ATOM 817 N N . PRO A 1 108 ? -3.454 6.887 0.842 1.00 77.38 108 PRO A N 1
ATOM 818 C CA . PRO A 1 108 ? -4.727 7.606 0.967 1.00 77.38 108 PRO A CA 1
ATOM 819 C C . PRO A 1 108 ? -5.943 6.666 0.995 1.00 77.38 108 PRO A C 1
ATOM 821 O O . PRO A 1 108 ? -6.950 6.970 1.626 1.00 77.38 108 PRO A O 1
ATOM 824 N N . LEU A 1 109 ? -5.840 5.491 0.364 1.00 80.88 109 LEU A N 1
ATOM 825 C CA . LEU A 1 109 ? -6.894 4.477 0.395 1.00 80.88 109 LEU A CA 1
ATOM 826 C C . LEU A 1 109 ? -7.126 3.909 1.801 1.00 80.88 109 LEU A C 1
ATOM 828 O O . LEU A 1 109 ? -8.259 3.595 2.154 1.00 80.88 109 LEU A O 1
ATOM 832 N N . THR A 1 110 ? -6.066 3.785 2.600 1.00 85.56 110 THR A N 1
ATOM 833 C CA . THR A 1 110 ? -6.165 3.372 4.002 1.00 85.56 110 THR A CA 1
ATOM 834 C C . THR A 1 110 ? -6.973 4.385 4.804 1.00 85.56 110 THR A C 1
ATOM 836 O O . THR A 1 110 ? -7.842 3.991 5.574 1.00 85.56 110 THR A O 1
ATOM 839 N N . GLU A 1 111 ? -6.735 5.678 4.586 1.00 83.94 111 GLU A N 1
ATOM 840 C CA . GLU A 1 111 ? -7.454 6.744 5.285 1.00 83.94 111 GLU A CA 1
ATOM 841 C C . GLU A 1 111 ? -8.956 6.716 4.973 1.00 83.94 111 GLU A C 1
ATOM 843 O O . GLU A 1 111 ? -9.790 6.782 5.875 1.00 83.94 111 GLU A O 1
ATOM 848 N N . TRP A 1 112 ? -9.323 6.523 3.702 1.00 85.31 112 TRP A N 1
ATOM 849 C CA . TRP A 1 112 ? -10.726 6.328 3.330 1.00 85.31 112 TRP A CA 1
ATOM 850 C C . TRP A 1 112 ? -11.327 5.077 3.955 1.00 85.31 112 TRP A C 1
ATOM 852 O O . TRP A 1 112 ? -12.472 5.100 4.406 1.00 85.31 112 TRP A O 1
ATOM 862 N N . HIS A 1 113 ? -10.562 3.993 4.026 1.00 88.00 113 HIS A N 1
ATOM 863 C CA . HIS A 1 113 ? -11.051 2.777 4.647 1.00 88.00 113 HIS A CA 1
ATOM 864 C C . HIS A 1 113 ? -11.276 2.957 6.157 1.00 88.00 113 HIS A C 1
ATOM 866 O O . HIS A 1 113 ? -12.300 2.512 6.673 1.00 88.00 113 HIS A O 1
ATOM 872 N N . TRP A 1 114 ? -10.399 3.681 6.859 1.00 87.06 114 TRP A N 1
ATOM 873 C CA . TRP A 1 114 ? -10.611 4.016 8.268 1.00 87.06 114 TRP A CA 1
ATOM 874 C C . TRP A 1 114 ? -11.893 4.814 8.496 1.00 87.06 114 TRP A C 1
ATOM 876 O O . TRP A 1 114 ? -12.616 4.533 9.448 1.00 87.06 114 TRP A O 1
ATOM 886 N N . GLN A 1 115 ? -12.238 5.742 7.601 1.00 85.62 115 GLN A N 1
ATOM 887 C CA . GLN A 1 115 ? -13.508 6.472 7.681 1.00 85.62 115 GLN A CA 1
ATOM 888 C C . GLN A 1 115 ? -14.717 5.534 7.554 1.00 85.62 115 GLN A C 1
ATOM 890 O O . GLN A 1 115 ? -15.683 5.673 8.306 1.00 85.62 115 GLN A O 1
ATOM 895 N N . VAL A 1 116 ? -14.648 4.543 6.659 1.00 86.44 116 VAL A N 1
ATOM 896 C CA . VAL A 1 116 ? -15.688 3.508 6.518 1.00 86.44 116 VAL A CA 1
ATOM 897 C C . VAL A 1 116 ? -15.800 2.662 7.790 1.00 86.44 116 VAL A C 1
ATOM 899 O O . VAL A 1 116 ? -16.903 2.463 8.296 1.00 86.44 116 VAL A O 1
ATOM 902 N N . LEU A 1 117 ? -14.676 2.212 8.352 1.00 86.00 117 LEU A N 1
ATOM 903 C CA . LEU A 1 117 ? -14.632 1.431 9.595 1.00 86.00 117 LEU A CA 1
ATOM 904 C C . LEU A 1 117 ? -15.188 2.214 10.791 1.00 86.00 117 LEU A C 1
ATOM 906 O O . LEU A 1 117 ? -16.019 1.702 11.543 1.00 86.00 117 LEU A O 1
ATOM 910 N N . HIS A 1 118 ? -14.818 3.485 10.923 1.00 85.50 118 HIS A N 1
ATOM 911 C CA . HIS A 1 118 ? -15.371 4.366 11.946 1.00 85.50 118 HIS A CA 1
ATOM 912 C C . HIS A 1 118 ? -16.877 4.590 11.782 1.00 85.50 118 HIS A C 1
ATOM 914 O O . HIS A 1 118 ? -17.599 4.605 12.781 1.00 85.50 118 HIS A O 1
ATOM 920 N N . ALA A 1 119 ? -17.374 4.705 10.546 1.00 83.44 119 ALA A N 1
ATOM 921 C CA . ALA A 1 119 ? -18.807 4.797 10.268 1.00 83.44 119 ALA A CA 1
ATOM 922 C C . ALA A 1 119 ? -19.567 3.504 10.625 1.00 83.44 119 ALA A C 1
ATOM 924 O O . ALA A 1 119 ? -20.743 3.570 10.979 1.00 83.44 119 ALA A O 1
ATOM 925 N N . MET A 1 120 ? -18.897 2.345 10.603 1.00 82.88 120 MET A N 1
ATOM 926 C CA . MET A 1 120 ? -19.436 1.074 11.112 1.00 82.88 120 MET A CA 1
ATOM 927 C C . MET A 1 120 ? -19.373 0.945 12.643 1.00 82.88 120 MET A C 1
ATOM 929 O O . MET A 1 120 ? -19.913 -0.010 13.197 1.00 82.88 120 MET A O 1
ATOM 933 N N . GLY A 1 121 ? -18.758 1.908 13.336 1.00 82.50 121 GLY A N 1
ATOM 934 C CA . GLY A 1 121 ? -18.635 1.924 14.792 1.00 82.50 121 GLY A CA 1
ATOM 935 C C . GLY A 1 121 ? -17.362 1.276 15.338 1.00 82.50 121 GLY A C 1
ATOM 936 O O . GLY A 1 121 ? -17.227 1.188 16.557 1.00 82.50 121 GLY A O 1
ATOM 937 N N . GLU A 1 122 ? -16.419 0.875 14.480 1.00 80.31 122 GLU A N 1
ATOM 938 C CA . GLU A 1 122 ? -15.142 0.294 14.906 1.00 80.31 122 GLU A CA 1
ATOM 939 C C . GLU A 1 122 ? -14.232 1.370 15.520 1.00 80.31 122 GLU A C 1
ATOM 941 O O . GLU A 1 122 ? -13.967 2.428 14.932 1.00 80.31 122 GLU A O 1
ATOM 946 N N . ARG A 1 123 ? -13.767 1.114 16.747 1.00 74.62 123 ARG A N 1
ATOM 947 C CA . ARG A 1 123 ? -12.906 2.014 17.530 1.00 74.62 123 ARG A CA 1
ATOM 948 C C . ARG A 1 123 ? -11.772 1.191 18.137 1.00 74.62 123 ARG A C 1
ATOM 950 O O . ARG A 1 123 ? -12.034 0.184 18.778 1.00 74.62 123 ARG A O 1
ATOM 957 N N . GLY A 1 124 ? -10.526 1.630 17.952 1.00 76.88 124 GLY A N 1
ATOM 958 C CA . GLY A 1 124 ? -9.330 0.876 18.371 1.00 76.88 124 GLY A CA 1
ATOM 959 C C . GLY A 1 124 ? -8.545 0.251 17.214 1.00 76.88 124 GLY A C 1
ATOM 960 O O . GLY A 1 124 ? -7.932 -0.797 17.375 1.00 76.88 124 GLY A O 1
ATOM 961 N N . LEU A 1 125 ? -8.583 0.885 16.043 1.00 80.94 125 LEU A N 1
ATOM 962 C CA . LEU A 1 125 ? -7.901 0.414 14.843 1.00 80.94 125 LEU A CA 1
ATOM 963 C C . LEU A 1 125 ? -6.378 0.599 14.998 1.00 80.94 125 LEU A C 1
ATOM 965 O O . LEU A 1 125 ? -5.943 1.628 15.531 1.00 80.94 125 LEU A O 1
ATOM 969 N N . PRO A 1 126 ? -5.555 -0.370 14.562 1.00 80.62 126 PRO A N 1
ATOM 970 C CA . PRO A 1 126 ? -4.109 -0.258 14.669 1.00 80.62 126 PRO A CA 1
ATOM 971 C C . PRO A 1 126 ? -3.580 0.841 13.747 1.00 80.62 126 PRO A C 1
ATOM 973 O O . PRO A 1 126 ? -4.167 1.172 12.718 1.00 80.62 126 PRO A O 1
ATOM 976 N N . ARG A 1 127 ? -2.413 1.387 14.095 1.00 75.12 127 ARG A N 1
ATOM 977 C CA . ARG A 1 127 ? -1.778 2.457 13.314 1.00 75.12 127 ARG A CA 1
ATOM 978 C C . ARG A 1 127 ? -1.382 2.003 11.904 1.00 75.12 127 ARG A C 1
ATOM 980 O O . ARG A 1 127 ? -1.395 2.815 10.984 1.00 75.12 127 ARG A O 1
ATOM 987 N N . SER A 1 128 ? -1.026 0.726 11.742 1.00 81.12 128 SER A N 1
ATOM 988 C CA . SER A 1 128 ? -0.639 0.139 10.457 1.00 81.12 128 SER A CA 1
ATOM 989 C C . SER A 1 128 ? -1.803 -0.630 9.836 1.00 81.12 128 SER A C 1
ATOM 991 O O . SER A 1 128 ? -2.377 -1.533 10.445 1.00 81.12 128 SER A O 1
ATOM 993 N N . TYR A 1 129 ? -2.134 -0.307 8.586 1.00 83.00 129 TYR A N 1
ATOM 994 C CA . TYR A 1 129 ? -3.198 -0.999 7.859 1.00 83.00 129 TYR A CA 1
ATOM 995 C C . TYR A 1 129 ? -2.854 -2.455 7.549 1.00 83.00 129 TYR A C 1
ATOM 997 O O . TYR A 1 129 ? -3.721 -3.323 7.575 1.00 83.00 129 TYR A O 1
ATOM 1005 N N . ILE A 1 130 ? -1.580 -2.748 7.278 1.00 83.31 130 ILE A N 1
ATOM 1006 C CA . ILE A 1 130 ? -1.165 -4.126 7.023 1.00 83.31 130 ILE A CA 1
ATOM 1007 C C . ILE A 1 130 ? -1.251 -4.946 8.310 1.00 83.31 130 ILE A C 1
ATOM 1009 O O . ILE A 1 130 ? -1.662 -6.098 8.241 1.00 83.31 130 ILE A O 1
ATOM 1013 N N . GLN A 1 131 ? -0.978 -4.356 9.479 1.00 86.44 131 GLN A N 1
ATOM 1014 C CA . GLN A 1 131 ? -1.244 -5.021 10.758 1.00 86.44 131 GLN A CA 1
ATOM 1015 C C . GLN A 1 131 ? -2.728 -5.391 10.882 1.00 86.44 131 GLN A C 1
ATOM 1017 O O . GLN A 1 131 ? -3.035 -6.545 11.159 1.00 86.44 131 GLN A O 1
ATOM 1022 N N . TYR A 1 132 ? -3.639 -4.454 10.599 1.00 86.88 132 TYR A N 1
ATOM 1023 C CA . TYR A 1 132 ? -5.080 -4.732 10.588 1.00 86.88 132 TYR A CA 1
ATOM 1024 C C . TYR A 1 132 ? -5.449 -5.883 9.642 1.00 86.88 132 TYR A C 1
ATOM 1026 O O . TYR A 1 132 ? -6.229 -6.766 9.992 1.00 86.88 132 TYR A O 1
ATOM 1034 N N . LEU A 1 133 ? -4.861 -5.899 8.445 1.00 85.75 133 LEU A N 1
ATOM 1035 C CA . LEU A 1 133 ? -5.100 -6.939 7.451 1.00 85.75 133 LEU A CA 1
ATOM 1036 C C . LEU A 1 133 ? -4.571 -8.308 7.918 1.00 85.75 133 LEU A C 1
ATOM 1038 O O . LEU A 1 133 ? -5.251 -9.316 7.751 1.00 85.75 133 LEU A O 1
ATOM 1042 N N . PHE A 1 134 ? -3.389 -8.344 8.538 1.00 84.56 134 PHE A N 1
ATOM 1043 C CA . PHE A 1 134 ? -2.797 -9.553 9.119 1.00 84.56 134 PHE A CA 1
ATOM 1044 C C . PHE A 1 134 ? -3.632 -10.087 10.282 1.00 84.56 134 PHE A C 1
ATOM 1046 O O . PHE A 1 134 ? -3.948 -11.274 10.307 1.00 84.56 134 PHE A O 1
ATOM 1053 N N . GLU A 1 135 ? -4.038 -9.225 11.211 1.00 86.19 135 GLU A N 1
ATOM 1054 C CA . GLU A 1 135 ? -4.902 -9.604 12.330 1.00 86.19 135 GLU A CA 1
ATOM 1055 C C . GLU A 1 135 ? -6.240 -10.153 11.827 1.00 86.19 135 GLU A C 1
ATOM 1057 O O . GLU A 1 135 ? -6.702 -11.186 12.305 1.00 86.19 135 GLU A O 1
ATOM 1062 N N . ARG A 1 136 ? -6.835 -9.531 10.804 1.00 84.00 136 ARG A N 1
ATOM 1063 C CA . ARG A 1 136 ? -8.136 -9.945 10.265 1.00 84.00 136 ARG A CA 1
ATOM 1064 C C . ARG A 1 136 ? -8.084 -11.214 9.410 1.00 84.00 136 ARG A C 1
ATOM 1066 O O . ARG A 1 136 ? -9.022 -12.003 9.464 1.00 84.00 136 ARG A O 1
ATOM 1073 N N . ILE A 1 137 ? -7.037 -11.404 8.602 1.00 83.94 137 ILE A N 1
ATOM 1074 C CA . ILE A 1 137 ? -6.916 -12.554 7.684 1.00 83.94 137 ILE A CA 1
ATOM 1075 C C . ILE A 1 137 ? -6.258 -13.756 8.370 1.00 83.94 137 ILE A C 1
ATOM 1077 O O . ILE A 1 137 ? -6.691 -14.887 8.165 1.00 83.94 137 ILE A O 1
ATOM 1081 N N . LEU A 1 138 ? -5.202 -13.525 9.156 1.00 82.94 138 LEU A N 1
ATOM 1082 C CA . LEU A 1 138 ? -4.382 -14.579 9.764 1.00 82.94 138 LEU A CA 1
ATOM 1083 C C . LEU A 1 138 ? -4.658 -14.770 11.261 1.00 82.94 138 LEU A C 1
ATOM 1085 O O . LEU A 1 138 ? -4.217 -15.770 11.820 1.00 82.94 138 LEU A O 1
ATOM 1089 N N . GLY A 1 139 ? -5.349 -13.837 11.925 1.00 83.50 139 GLY A N 1
ATOM 1090 C CA . GLY A 1 139 ? -5.588 -13.905 13.371 1.00 83.50 139 GLY A CA 1
ATOM 1091 C C . GLY A 1 139 ? -4.340 -13.643 14.222 1.00 83.50 139 GLY A C 1
ATOM 1092 O O . GLY A 1 139 ? -4.340 -13.948 15.412 1.00 83.50 139 GLY A O 1
ATOM 1093 N N . LEU A 1 140 ? -3.263 -13.117 13.627 1.00 82.06 140 LEU A N 1
ATOM 1094 C CA . LEU A 1 140 ? -1.979 -12.898 14.296 1.00 82.06 140 LEU A CA 1
ATOM 1095 C C . LEU A 1 140 ? -1.796 -11.423 14.664 1.00 82.06 140 LEU A C 1
ATOM 1097 O O . LEU A 1 140 ? -1.693 -10.574 13.780 1.00 82.06 140 LEU A O 1
ATOM 1101 N N . SER A 1 141 ? -1.681 -11.131 15.961 1.00 82.94 141 SER A N 1
ATOM 1102 C CA . SER A 1 141 ? -1.359 -9.795 16.474 1.00 82.94 141 SER A CA 1
ATOM 1103 C C . SER A 1 141 ? 0.156 -9.586 16.510 1.00 82.94 141 SER A C 1
ATOM 1105 O O . SER A 1 141 ? 0.834 -9.994 17.458 1.00 82.94 141 SER A O 1
ATOM 1107 N N . LEU A 1 142 ? 0.699 -8.970 15.462 1.00 83.06 142 LEU A N 1
ATOM 1108 C CA . LEU A 1 142 ? 2.112 -8.597 15.387 1.00 83.06 142 LEU A CA 1
ATOM 1109 C C . LEU A 1 142 ? 2.291 -7.095 15.652 1.00 83.06 142 LEU A C 1
ATOM 1111 O O . LEU A 1 142 ? 1.431 -6.302 15.269 1.00 83.06 142 LEU A O 1
ATOM 1115 N N . PRO A 1 143 ? 3.412 -6.669 16.261 1.00 86.75 143 PRO A N 1
ATOM 1116 C CA . PRO A 1 143 ? 3.683 -5.251 16.465 1.00 86.75 143 PRO A CA 1
ATOM 1117 C C . PRO A 1 143 ? 3.734 -4.492 15.131 1.00 86.75 143 PRO A C 1
ATOM 1119 O O . PRO A 1 143 ? 4.427 -4.923 14.205 1.00 86.75 143 PRO A O 1
ATOM 1122 N N . ALA A 1 144 ? 3.078 -3.326 15.063 1.00 83.94 144 ALA A N 1
ATOM 1123 C CA . ALA A 1 144 ? 3.043 -2.462 13.875 1.00 83.94 144 ALA A CA 1
ATOM 1124 C C . ALA A 1 144 ? 4.434 -2.241 13.259 1.00 83.94 144 ALA A C 1
ATOM 1126 O O . ALA A 1 144 ? 4.617 -2.399 12.058 1.00 83.94 144 ALA A O 1
ATOM 1127 N N . ALA A 1 145 ? 5.438 -1.961 14.097 1.00 85.69 145 ALA A N 1
ATOM 1128 C CA . ALA A 1 145 ? 6.800 -1.684 13.650 1.00 85.69 145 ALA A CA 1
ATOM 1129 C C . ALA A 1 145 ? 7.431 -2.856 12.877 1.00 85.69 145 ALA A C 1
ATOM 1131 O O . ALA A 1 145 ? 8.109 -2.641 11.875 1.00 85.69 145 ALA A O 1
ATOM 1132 N N . SER A 1 146 ? 7.199 -4.098 13.313 1.00 88.00 146 SER A N 1
ATOM 1133 C CA . SER A 1 146 ? 7.724 -5.287 12.632 1.00 88.00 146 SER A CA 1
ATOM 1134 C C . SER A 1 146 ? 7.064 -5.482 11.270 1.00 88.00 146 SE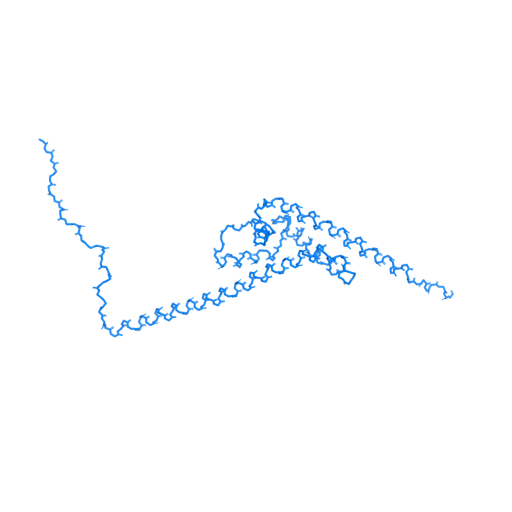R A C 1
ATOM 1136 O O . SER A 1 146 ? 7.748 -5.794 10.296 1.00 88.00 146 SER A O 1
ATOM 1138 N N . ILE A 1 147 ? 5.749 -5.258 11.198 1.00 87.25 147 ILE A N 1
ATOM 1139 C CA . ILE A 1 147 ? 4.989 -5.325 9.949 1.00 87.25 147 ILE A CA 1
ATOM 1140 C C . ILE A 1 147 ? 5.446 -4.232 8.982 1.00 87.25 147 ILE A C 1
ATOM 1142 O O . ILE A 1 147 ? 5.718 -4.528 7.823 1.00 87.25 147 ILE A O 1
ATOM 1146 N N . ASP A 1 148 ? 5.602 -2.996 9.449 1.00 84.50 148 ASP A N 1
ATOM 1147 C CA . ASP A 1 148 ? 6.000 -1.870 8.604 1.00 84.50 148 ASP A CA 1
ATOM 1148 C C . ASP A 1 148 ? 7.406 -2.074 8.014 1.00 84.50 148 ASP A C 1
ATOM 1150 O O . ASP A 1 148 ? 7.617 -1.844 6.821 1.00 84.50 148 ASP A O 1
ATOM 1154 N N . ILE A 1 149 ? 8.356 -2.591 8.809 1.00 88.38 149 ILE A N 1
ATOM 1155 C CA . ILE A 1 149 ? 9.695 -2.966 8.322 1.00 88.38 149 ILE A CA 1
ATOM 1156 C C . ILE A 1 149 ? 9.594 -4.087 7.284 1.00 88.38 149 ILE A C 1
ATOM 1158 O O . ILE A 1 149 ? 10.196 -3.987 6.215 1.00 88.38 149 ILE A O 1
ATOM 1162 N N . LEU A 1 150 ? 8.828 -5.143 7.572 1.00 89.31 150 LEU A N 1
ATOM 1163 C CA . LEU A 1 150 ? 8.660 -6.277 6.662 1.00 89.31 150 LEU A CA 1
ATOM 1164 C C . LEU A 1 150 ? 8.076 -5.834 5.316 1.00 89.31 150 LEU A C 1
ATOM 1166 O O . LEU A 1 150 ? 8.601 -6.200 4.264 1.00 89.31 150 LEU A O 1
ATOM 1170 N N . VAL A 1 151 ? 7.020 -5.021 5.345 1.00 88.38 151 VAL A N 1
ATOM 1171 C CA . VAL A 1 151 ? 6.370 -4.484 4.146 1.00 88.38 151 VAL A CA 1
ATOM 1172 C C . VAL A 1 151 ? 7.328 -3.570 3.390 1.00 88.38 151 VAL A C 1
ATOM 1174 O O . VAL A 1 151 ? 7.453 -3.706 2.175 1.00 88.38 151 VAL A O 1
ATOM 1177 N N . GLY A 1 152 ? 8.051 -2.687 4.086 1.00 88.19 152 GLY A N 1
ATOM 1178 C CA . GLY A 1 152 ? 9.039 -1.800 3.473 1.00 88.19 152 GLY A CA 1
ATOM 1179 C C . GLY A 1 152 ? 10.164 -2.562 2.765 1.00 88.19 152 GLY A C 1
ATOM 1180 O O . GLY A 1 152 ? 10.499 -2.248 1.622 1.00 88.19 152 GLY A O 1
ATOM 1181 N N . VAL A 1 153 ? 10.706 -3.607 3.398 1.00 90.88 153 VAL A N 1
ATOM 1182 C CA . VAL A 1 153 ? 11.747 -4.464 2.805 1.00 90.88 153 VAL A CA 1
ATOM 1183 C C . VAL A 1 153 ? 11.198 -5.257 1.619 1.00 90.88 153 VAL A C 1
ATOM 1185 O O . VAL A 1 153 ? 11.815 -5.257 0.553 1.00 90.88 153 VAL A O 1
ATOM 1188 N N . ALA A 1 154 ? 10.032 -5.894 1.760 1.00 90.81 154 ALA A N 1
ATOM 1189 C CA . ALA A 1 154 ? 9.406 -6.657 0.679 1.00 90.81 154 ALA A CA 1
ATOM 1190 C C . ALA A 1 154 ? 9.093 -5.772 -0.538 1.00 90.81 154 ALA A C 1
ATOM 1192 O O . ALA A 1 154 ? 9.356 -6.159 -1.680 1.00 90.81 154 ALA A O 1
ATOM 1193 N N . PHE A 1 155 ? 8.593 -4.559 -0.296 1.00 90.56 155 PHE A N 1
ATOM 1194 C CA . PHE A 1 155 ? 8.344 -3.564 -1.332 1.00 90.56 155 PHE A CA 1
ATOM 1195 C C . PHE A 1 155 ? 9.640 -3.125 -2.022 1.00 90.56 155 PHE A C 1
ATOM 1197 O O . PHE A 1 155 ? 9.709 -3.132 -3.252 1.00 90.56 155 PHE A O 1
ATOM 1204 N N . GLY A 1 156 ? 10.685 -2.802 -1.252 1.00 90.88 156 GLY A N 1
ATOM 1205 C CA . GLY A 1 156 ? 11.989 -2.411 -1.791 1.00 90.88 156 GLY A CA 1
ATOM 1206 C C . GLY A 1 156 ? 12.612 -3.498 -2.670 1.00 90.88 156 GLY A C 1
ATOM 1207 O O . GLY A 1 156 ? 13.041 -3.219 -3.790 1.00 90.88 156 GLY A O 1
ATOM 1208 N N . LEU A 1 157 ? 12.591 -4.752 -2.209 1.00 93.25 157 LEU A N 1
ATOM 1209 C CA . LEU A 1 157 ? 13.067 -5.899 -2.986 1.00 93.25 157 LEU A CA 1
ATOM 1210 C C . LEU A 1 157 ? 12.255 -6.093 -4.269 1.00 93.25 157 LEU A C 1
ATOM 1212 O O . LEU A 1 157 ? 12.841 -6.270 -5.340 1.00 93.25 157 LEU A O 1
ATOM 1216 N N . SER A 1 158 ? 10.923 -6.014 -4.190 1.00 91.56 158 SER A N 1
ATOM 1217 C CA . SER A 1 158 ? 10.073 -6.135 -5.376 1.00 91.56 158 SER A CA 1
ATOM 1218 C C . SER A 1 158 ? 10.337 -5.019 -6.391 1.00 91.56 158 SER A C 1
ATOM 1220 O O . SER A 1 158 ? 10.439 -5.283 -7.591 1.00 91.56 158 SER A O 1
ATOM 1222 N N . LEU A 1 159 ? 10.529 -3.778 -5.930 1.00 91.62 159 LEU A N 1
ATOM 1223 C CA . LEU A 1 159 ? 10.864 -2.648 -6.793 1.00 91.62 159 LEU A CA 1
ATOM 1224 C C . LEU A 1 159 ? 12.197 -2.863 -7.512 1.00 91.62 159 LEU A C 1
ATOM 1226 O O . LEU A 1 159 ? 12.250 -2.709 -8.733 1.00 91.62 159 LEU A O 1
ATOM 1230 N N . ILE A 1 160 ? 13.245 -3.279 -6.794 1.00 92.69 160 ILE A N 1
ATOM 1231 C CA . ILE A 1 160 ? 14.557 -3.571 -7.389 1.00 92.69 160 ILE A CA 1
ATOM 1232 C C . ILE A 1 160 ? 14.425 -4.673 -8.446 1.00 92.69 160 ILE A C 1
ATOM 1234 O O . ILE A 1 160 ? 14.845 -4.476 -9.586 1.00 92.69 160 ILE A O 1
ATOM 1238 N N . LEU A 1 161 ? 13.784 -5.798 -8.112 1.00 91.06 161 LEU A N 1
ATOM 1239 C CA . LEU A 1 161 ? 13.591 -6.915 -9.041 1.00 91.06 161 LEU A CA 1
ATOM 1240 C C . LEU A 1 161 ? 12.784 -6.504 -10.279 1.00 91.06 161 LEU A C 1
ATOM 1242 O O . LEU A 1 161 ? 13.173 -6.815 -11.407 1.00 91.06 161 LEU A O 1
ATOM 1246 N N . SER A 1 162 ? 11.688 -5.771 -10.082 1.00 91.06 162 SER A N 1
ATOM 1247 C CA . SER A 1 162 ? 10.827 -5.279 -11.159 1.00 91.06 162 SER A CA 1
ATOM 1248 C C . SER A 1 162 ? 11.596 -4.349 -12.107 1.00 91.06 162 SER A C 1
ATOM 1250 O O . SER A 1 162 ? 11.545 -4.524 -13.329 1.00 91.06 162 SER A O 1
ATOM 1252 N N . VAL A 1 163 ? 12.390 -3.417 -11.563 1.00 90.94 163 VAL A N 1
ATOM 1253 C CA . VAL A 1 163 ? 13.257 -2.520 -12.343 1.00 90.94 163 VAL A CA 1
ATOM 1254 C C . VAL A 1 163 ? 14.327 -3.311 -13.097 1.00 90.94 163 VAL A C 1
ATOM 1256 O O . VAL A 1 163 ? 14.472 -3.132 -14.308 1.00 90.94 163 VAL A O 1
ATOM 1259 N N . SER A 1 164 ? 15.050 -4.215 -12.431 1.00 91.06 164 SER A N 1
ATOM 1260 C CA . SER A 1 164 ? 16.114 -5.012 -13.053 1.00 91.06 164 SER A CA 1
ATOM 1261 C C . SER A 1 164 ? 15.599 -5.871 -14.211 1.00 91.06 164 SER A C 1
ATOM 1263 O O . SER A 1 164 ? 16.218 -5.901 -15.277 1.00 91.06 164 SER A O 1
ATOM 1265 N N . LEU A 1 165 ? 14.451 -6.537 -14.042 1.00 88.81 165 LEU A N 1
ATOM 1266 C CA . LEU A 1 165 ? 13.842 -7.359 -15.090 1.00 88.81 165 LEU A CA 1
ATOM 1267 C C . LEU A 1 165 ? 13.352 -6.510 -16.268 1.00 88.81 165 LEU A C 1
ATOM 1269 O O . LEU A 1 165 ? 13.613 -6.860 -17.420 1.00 88.81 165 LEU A O 1
ATOM 1273 N N . ASN A 1 166 ? 12.711 -5.368 -16.004 1.00 89.31 166 ASN A N 1
ATOM 1274 C CA . ASN A 1 166 ? 12.225 -4.486 -17.065 1.00 89.31 166 ASN A CA 1
ATOM 1275 C C . ASN A 1 166 ? 13.381 -3.828 -17.848 1.00 89.31 166 ASN A C 1
ATOM 1277 O O . ASN A 1 166 ? 13.316 -3.712 -19.073 1.00 89.31 166 ASN A O 1
ATOM 1281 N N . LEU A 1 167 ? 14.480 -3.465 -17.173 1.00 87.94 167 LEU A N 1
ATOM 1282 C CA . LEU A 1 167 ? 15.702 -2.979 -17.823 1.00 87.94 167 LEU A CA 1
ATOM 1283 C C . LEU A 1 167 ? 16.375 -4.067 -18.671 1.00 87.94 167 LEU A C 1
ATOM 1285 O O . LEU A 1 167 ? 16.827 -3.783 -19.783 1.00 87.94 167 LEU A O 1
ATOM 1289 N N . ARG A 1 168 ? 16.421 -5.316 -18.187 1.00 88.00 168 ARG A N 1
ATOM 1290 C CA . ARG A 1 168 ? 16.960 -6.456 -18.948 1.00 88.00 168 ARG A CA 1
ATOM 1291 C C . ARG A 1 168 ? 16.159 -6.711 -20.225 1.00 88.00 168 ARG A C 1
ATOM 1293 O O . ARG A 1 168 ? 16.756 -6.902 -21.285 1.00 88.00 168 ARG A O 1
ATOM 1300 N N . ASP A 1 169 ? 14.831 -6.678 -20.136 1.00 84.25 169 ASP A N 1
ATOM 1301 C CA . ASP A 1 169 ? 13.941 -6.847 -21.289 1.00 84.25 169 ASP A CA 1
ATOM 1302 C C . ASP A 1 169 ? 14.102 -5.709 -22.305 1.00 84.25 169 ASP A C 1
ATOM 1304 O O . ASP A 1 169 ? 14.096 -5.947 -23.515 1.00 84.25 169 ASP A O 1
ATOM 1308 N N . TYR A 1 170 ? 14.280 -4.472 -21.830 1.00 83.94 170 TYR A N 1
ATOM 1309 C CA . TYR A 1 170 ? 14.523 -3.316 -22.692 1.00 83.94 170 TYR A CA 1
ATOM 1310 C C . TYR A 1 170 ? 15.851 -3.433 -23.454 1.00 83.94 170 TYR A C 1
ATOM 1312 O O . TYR A 1 170 ? 15.881 -3.217 -24.666 1.00 83.94 170 TYR A O 1
ATOM 1320 N N . ARG A 1 171 ? 16.932 -3.845 -22.773 1.00 86.00 171 ARG A N 1
ATOM 1321 C CA . ARG A 1 171 ? 18.249 -4.058 -23.400 1.00 86.00 171 ARG A CA 1
ATOM 1322 C C . ARG A 1 171 ? 18.200 -5.145 -24.479 1.00 86.00 171 ARG A C 1
ATOM 1324 O O . ARG A 1 171 ? 18.597 -4.879 -25.606 1.00 86.00 171 ARG A O 1
ATOM 1331 N N . ARG A 1 172 ? 17.592 -6.307 -24.193 1.00 84.62 172 ARG A N 1
ATOM 1332 C CA . ARG A 1 172 ? 17.436 -7.394 -25.185 1.00 84.62 172 ARG A CA 1
ATOM 1333 C C . ARG A 1 172 ? 16.690 -6.954 -26.450 1.00 84.62 172 ARG A C 1
ATOM 1335 O O . ARG A 1 172 ? 17.047 -7.373 -27.547 1.00 84.62 172 ARG A O 1
ATOM 1342 N N . ARG A 1 173 ? 15.657 -6.110 -26.319 1.00 81.38 173 ARG A N 1
ATOM 1343 C CA . ARG A 1 173 ? 14.905 -5.580 -27.473 1.00 81.38 173 ARG A CA 1
ATOM 1344 C C . ARG A 1 173 ? 15.724 -4.608 -28.320 1.00 81.38 173 ARG A C 1
ATOM 1346 O O . ARG A 1 173 ? 15.516 -4.571 -29.528 1.00 81.38 173 ARG A O 1
ATOM 1353 N N . LYS A 1 174 ? 16.612 -3.823 -27.700 1.00 79.06 174 LYS A N 1
ATOM 1354 C CA . LYS A 1 174 ? 17.495 -2.890 -28.410 1.00 79.06 174 LYS A CA 1
ATOM 1355 C C . LYS A 1 174 ? 18.539 -3.644 -29.235 1.00 79.06 174 LYS A C 1
ATOM 1357 O O . LYS A 1 174 ? 18.687 -3.325 -30.406 1.00 79.06 174 LYS A O 1
ATOM 1362 N N . ASP A 1 175 ? 19.160 -4.674 -28.662 1.00 78.50 175 ASP A N 1
ATOM 1363 C CA . ASP A 1 175 ? 20.178 -5.487 -29.350 1.00 78.50 175 ASP A CA 1
ATOM 1364 C C . ASP A 1 175 ? 19.601 -6.296 -30.525 1.00 78.50 175 ASP A C 1
ATOM 1366 O O . ASP A 1 175 ? 20.313 -6.635 -31.461 1.00 78.50 175 ASP A O 1
ATOM 1370 N N . SER A 1 176 ? 18.295 -6.588 -30.502 1.00 71.62 176 SER A N 1
ATOM 1371 C CA . SER A 1 176 ? 17.614 -7.345 -31.564 1.00 71.62 176 SER A CA 1
ATOM 1372 C C . SER A 1 176 ? 17.131 -6.480 -32.738 1.00 71.62 176 SER A C 1
ATOM 1374 O O . SER A 1 176 ? 16.563 -7.022 -33.685 1.00 71.62 176 SER A O 1
ATOM 1376 N N . ARG A 1 177 ? 17.278 -5.146 -32.688 1.00 69.88 177 ARG A N 1
ATOM 1377 C CA . ARG A 1 177 ? 16.967 -4.278 -33.836 1.00 69.88 177 ARG A CA 1
ATOM 1378 C C . ARG A 1 177 ? 18.199 -4.214 -34.748 1.00 69.88 177 ARG A C 1
ATOM 1380 O O . ARG A 1 177 ? 19.192 -3.633 -34.314 1.00 69.88 177 ARG A O 1
ATOM 1387 N N . PRO A 1 178 ? 18.162 -4.770 -35.975 1.00 64.38 178 PRO A N 1
ATOM 1388 C CA . PRO A 1 178 ? 19.267 -4.614 -36.914 1.00 64.38 178 PRO A CA 1
ATOM 1389 C C . PRO A 1 178 ? 19.459 -3.125 -37.228 1.00 64.38 178 PRO A C 1
ATOM 1391 O O . PRO A 1 178 ? 18.491 -2.418 -37.516 1.00 64.38 178 PRO A O 1
ATOM 1394 N N . ASP A 1 179 ? 20.698 -2.642 -37.114 1.00 70.25 179 ASP A N 1
ATOM 1395 C CA . ASP A 1 179 ? 21.072 -1.264 -37.440 1.00 70.25 179 ASP A CA 1
ATOM 1396 C C . ASP A 1 179 ? 20.981 -1.085 -38.959 1.00 70.25 179 ASP A C 1
ATOM 1398 O O . ASP A 1 179 ? 21.893 -1.427 -39.705 1.00 70.25 179 ASP A O 1
ATOM 1402 N N . SER A 1 180 ? 19.846 -0.579 -39.437 1.00 67.56 180 SER A N 1
ATOM 1403 C CA . SER A 1 180 ? 19.591 -0.295 -40.852 1.00 67.56 180 SER A CA 1
ATOM 1404 C C . SER A 1 180 ? 20.315 0.972 -41.341 1.00 67.56 180 SER A C 1
ATOM 1406 O O . SER A 1 180 ? 19.764 1.722 -42.140 1.00 67.56 180 SER A O 1
ATOM 1408 N N . ARG A 1 181 ? 21.524 1.256 -40.835 1.00 65.00 181 ARG A N 1
ATOM 1409 C CA . ARG A 1 181 ? 22.327 2.455 -41.154 1.00 65.00 181 ARG A CA 1
ATOM 1410 C C . ARG A 1 181 ? 23.533 2.172 -42.053 1.00 65.00 181 ARG A C 1
ATOM 1412 O O . ARG A 1 181 ? 24.556 2.843 -41.961 1.00 65.00 181 ARG A O 1
ATOM 1419 N N . HIS A 1 182 ? 23.406 1.200 -42.951 1.00 61.47 182 HIS A N 1
ATOM 1420 C CA . HIS A 1 182 ? 24.390 0.984 -44.009 1.00 61.47 182 HIS A CA 1
ATOM 1421 C C . HIS A 1 182 ? 23.693 0.707 -45.342 1.00 61.47 182 HIS A C 1
ATOM 1423 O O . HIS A 1 182 ? 23.601 -0.421 -45.816 1.00 61.47 182 HIS A O 1
ATOM 1429 N N . SER A 1 183 ? 23.105 1.754 -45.904 1.00 64.06 183 SER A N 1
ATOM 1430 C CA . SER A 1 183 ? 22.704 1.850 -47.305 1.00 64.06 183 SER A CA 1
ATOM 1431 C C . SER A 1 183 ? 22.689 3.341 -47.602 1.00 64.06 183 SER A C 1
ATOM 1433 O O . SER A 1 183 ? 21.718 3.994 -47.238 1.00 64.06 183 SER A O 1
ATOM 1435 N N . ASP A 1 184 ? 23.848 3.860 -48.016 1.00 61.56 184 ASP A N 1
ATOM 1436 C CA . ASP A 1 184 ? 24.073 4.993 -48.935 1.00 61.56 184 ASP A CA 1
ATOM 1437 C C . ASP A 1 184 ? 25.558 5.397 -48.904 1.00 61.56 184 ASP A C 1
ATOM 1439 O O . ASP A 1 184 ? 26.091 5.653 -47.797 1.00 61.56 184 ASP A O 1
#